Protein AF-A0AAD3MMH5-F1 (afdb_monomer)

Sequence (163 aa):
MDTQKEALRRIITTLTNKNEELQNFLETVDNTLTGLQEESCKVMSDLEAELGQLSSTLEEKGAELRGVIKEEKCRKEAELQKQLSEGKFALLSCEELLEFANQTLTITSEEEFLKAAKQIKERVTMAPAFRLTTRPVVSENMSQFTADFSAERAVLQRLHFLP

InterPro domains:
  IPR003649 B-box, C-terminal [SM00502] (4-130)
  IPR017903 COS domain [PS51262] (105-162)
  IPR050617 E3 ubiquitin-protein ligases and FN3/SPRY domain-containing proteins [PTHR24099] (3-127)

pLDDT: mean 95.01, std 4.72, range [70.38, 98.62]

Solvent-accessible surface area (backbone atoms only — not comparable to full-atom values): 9419 Å² total; per-residue (Å²): 113,67,70,59,53,51,53,50,50,52,50,48,53,52,50,52,54,51,50,52,53,48,52,56,49,50,53,52,52,52,52,50,53,51,52,50,53,53,52,50,53,48,56,52,51,53,50,53,50,54,53,49,52,54,51,51,54,52,51,52,52,50,49,53,56,53,46,55,56,49,51,54,49,52,54,50,50,53,54,50,53,50,53,49,52,53,49,52,53,22,49,51,56,49,52,54,52,50,51,53,51,58,56,47,73,71,54,86,49,67,69,61,32,55,54,50,52,50,52,48,56,58,48,63,79,67,40,61,54,85,76,59,76,94,64,78,94,64,76,91,80,60,72,92,70,69,82,84,60,66,67,60,53,56,53,63,73,62,70,73,83,83,133

Mean predicted aligned error: 7.53 Å

Secondary structure (DSSP, 8-state):
-HHHHHHHHHHHHHHHHHHHHHHHHHHHHHHHHHHHHHHHHHHHHHHHHHHHHHHHHHHHHHHHHHHHHHHHHHHHHHHHHHHHHHHHHHHHHHHHHHHHHHHHTT---HHHHHHHHHHHHHHHHH-GGGG--SS-SS----GGG----HHHHHHHTT-----

Structure (mmCIF, N/CA/C/O backbone):
data_AF-A0AAD3MMH5-F1
#
_entry.id   AF-A0AAD3MMH5-F1
#
loop_
_atom_site.group_PDB
_atom_site.id
_atom_site.type_symbol
_atom_site.label_atom_id
_atom_site.label_alt_id
_atom_site.label_comp_id
_atom_site.label_asym_id
_atom_site.label_entity_id
_atom_site.label_seq_id
_atom_site.pdbx_PDB_ins_code
_atom_site.Cartn_x
_atom_site.Cartn_y
_atom_site.Cartn_z
_atom_site.occupancy
_atom_site.B_iso_or_equiv
_atom_site.auth_seq_id
_atom_site.auth_comp_id
_atom_site.auth_asym_id
_atom_site.auth_atom_id
_atom_site.pdbx_PDB_model_num
ATOM 1 N N . MET A 1 1 ? 54.867 10.053 -73.250 1.00 70.38 1 MET A N 1
ATOM 2 C CA . MET A 1 1 ? 54.846 10.785 -71.963 1.00 70.38 1 MET A CA 1
ATOM 3 C C . MET A 1 1 ? 53.486 11.446 -71.721 1.00 70.38 1 MET A C 1
ATOM 5 O O . MET A 1 1 ? 52.961 11.316 -70.624 1.00 70.38 1 MET A O 1
ATOM 9 N N . ASP A 1 2 ? 52.870 12.085 -72.723 1.00 86.12 2 ASP A N 1
ATOM 10 C CA . ASP A 1 2 ? 51.574 12.774 -72.550 1.00 86.12 2 ASP A CA 1
ATOM 11 C C . ASP A 1 2 ? 50.376 11.848 -72.304 1.00 86.12 2 ASP A C 1
ATOM 13 O O . ASP A 1 2 ? 49.516 12.166 -71.490 1.00 86.12 2 ASP A O 1
ATOM 17 N N . THR A 1 3 ? 50.358 10.653 -72.898 1.00 88.62 3 THR A N 1
ATOM 18 C CA . THR A 1 3 ? 49.329 9.630 -72.634 1.00 88.62 3 THR A CA 1
ATOM 19 C C . THR A 1 3 ? 49.295 9.169 -71.175 1.00 88.62 3 THR A C 1
ATOM 21 O O . THR A 1 3 ? 48.220 8.988 -70.611 1.00 88.62 3 THR A O 1
ATOM 24 N N . GLN A 1 4 ? 50.458 9.026 -70.532 1.00 92.00 4 GLN A N 1
ATOM 25 C CA . GLN A 1 4 ? 50.550 8.671 -69.110 1.00 92.00 4 GLN A CA 1
ATOM 26 C C . GLN A 1 4 ? 50.108 9.828 -68.205 1.00 92.00 4 GLN A C 1
ATOM 28 O O . GLN A 1 4 ? 49.411 9.602 -67.219 1.00 92.00 4 GLN A O 1
ATOM 33 N N . LYS A 1 5 ? 50.462 11.073 -68.557 1.00 93.38 5 LYS A N 1
ATOM 34 C CA . LYS A 1 5 ? 50.006 12.272 -67.834 1.00 93.38 5 LYS A CA 1
ATOM 35 C C . LYS A 1 5 ? 48.487 12.441 -67.909 1.00 93.38 5 LYS A C 1
ATOM 37 O O . LYS A 1 5 ? 47.866 12.785 -66.911 1.00 93.38 5 LYS A O 1
ATOM 42 N N . GLU A 1 6 ? 47.889 12.168 -69.064 1.00 94.56 6 GLU A N 1
ATOM 43 C CA . GLU A 1 6 ? 46.439 12.235 -69.261 1.00 94.56 6 GLU A CA 1
ATOM 44 C C . GLU A 1 6 ? 45.690 11.136 -68.487 1.00 94.56 6 GLU A C 1
ATOM 46 O O . GLU A 1 6 ? 44.687 11.413 -67.832 1.00 94.56 6 GLU A O 1
ATOM 51 N N . ALA A 1 7 ? 46.208 9.902 -68.476 1.00 95.50 7 ALA A N 1
ATOM 52 C CA . ALA A 1 7 ? 45.656 8.830 -67.645 1.00 95.50 7 ALA A CA 1
ATOM 53 C C . ALA A 1 7 ? 45.700 9.187 -66.148 1.00 95.50 7 ALA A C 1
ATOM 55 O O . ALA A 1 7 ? 44.710 9.004 -65.440 1.00 95.50 7 ALA A O 1
ATOM 56 N N . LEU A 1 8 ? 46.812 9.766 -65.681 1.00 96.38 8 LEU A N 1
ATOM 57 C CA . LEU A 1 8 ? 46.949 10.221 -64.298 1.00 96.38 8 LEU A CA 1
ATOM 58 C C . LEU A 1 8 ? 45.951 11.338 -63.955 1.00 96.38 8 LEU A C 1
ATOM 60 O O . LEU A 1 8 ? 45.341 11.291 -62.891 1.00 96.38 8 LEU A O 1
ATOM 64 N N . ARG A 1 9 ? 45.725 12.304 -64.856 1.00 96.38 9 ARG A N 1
ATOM 65 C CA . ARG A 1 9 ? 44.715 13.363 -64.660 1.00 96.38 9 ARG A CA 1
ATOM 66 C C . ARG A 1 9 ? 43.309 12.793 -64.464 1.00 96.38 9 ARG A C 1
ATOM 68 O O . ARG A 1 9 ? 42.614 13.227 -63.554 1.00 96.38 9 ARG A O 1
ATOM 75 N N . ARG A 1 10 ? 42.912 11.784 -65.248 1.00 97.25 10 ARG A N 1
ATOM 76 C CA . ARG A 1 10 ? 41.600 11.117 -65.102 1.00 97.25 10 ARG A CA 1
ATOM 77 C C . ARG A 1 10 ? 41.462 10.377 -63.777 1.00 97.25 10 ARG A C 1
ATOM 79 O O . ARG A 1 10 ? 40.402 10.435 -63.155 1.00 97.25 10 ARG A O 1
ATOM 86 N N . ILE A 1 11 ? 42.531 9.708 -63.338 1.00 97.06 11 ILE A N 1
ATOM 87 C CA . ILE A 1 11 ? 42.573 9.059 -62.021 1.00 97.06 11 ILE A CA 1
ATOM 88 C C . ILE A 1 11 ? 42.391 10.109 -60.924 1.00 97.06 11 ILE A C 1
ATOM 90 O O . ILE A 1 11 ? 41.547 9.919 -60.055 1.00 97.06 11 ILE A O 1
ATOM 94 N N . ILE A 1 12 ? 43.115 11.232 -60.997 1.00 97.69 12 ILE A N 1
ATOM 95 C CA . ILE A 1 12 ? 42.991 12.330 -60.028 1.00 97.69 12 ILE A CA 1
ATOM 96 C C . ILE A 1 12 ? 41.551 12.846 -59.978 1.00 97.69 12 ILE A C 1
ATOM 98 O O . ILE A 1 12 ? 40.982 12.883 -58.897 1.00 97.69 12 ILE A O 1
ATOM 102 N N . THR A 1 13 ? 40.927 13.161 -61.118 1.00 97.81 13 THR A N 1
ATOM 103 C CA . THR A 1 13 ? 39.524 13.614 -61.146 1.00 97.81 13 THR A CA 1
ATOM 104 C C . THR A 1 13 ? 38.572 12.588 -60.530 1.00 97.81 13 THR A C 1
ATOM 106 O O . THR A 1 13 ? 37.700 12.951 -59.748 1.00 97.81 13 THR A O 1
ATOM 109 N N . THR A 1 14 ? 38.759 11.299 -60.827 1.00 97.94 14 THR A N 1
ATOM 110 C CA . THR A 1 14 ? 37.926 10.227 -60.255 1.00 97.94 14 THR A CA 1
ATOM 111 C C . THR A 1 14 ? 38.091 10.142 -58.737 1.00 97.94 14 THR A C 1
ATOM 113 O O . THR A 1 14 ? 37.106 10.014 -58.016 1.00 97.94 14 THR A O 1
ATOM 116 N N . LEU A 1 15 ? 39.328 10.244 -58.241 1.00 98.06 15 LEU A N 1
ATOM 117 C CA . LEU A 1 15 ? 39.623 10.240 -56.809 1.00 98.06 15 LEU A CA 1
ATOM 118 C C . LEU A 1 15 ? 39.075 11.483 -56.107 1.00 98.06 15 LEU A C 1
ATOM 120 O O . LEU A 1 15 ? 38.540 11.350 -55.014 1.00 98.06 15 LEU A O 1
ATOM 124 N N . THR A 1 16 ? 39.167 12.664 -56.723 1.00 98.25 16 THR A N 1
ATOM 125 C CA . THR A 1 16 ? 38.589 13.900 -56.179 1.00 98.25 16 THR A CA 1
ATOM 126 C C . THR A 1 16 ? 37.078 13.771 -56.030 1.00 98.25 16 THR A C 1
ATOM 128 O O . THR A 1 16 ? 36.574 13.980 -54.930 1.00 98.25 16 THR A O 1
ATOM 131 N N . ASN A 1 17 ? 36.381 13.332 -57.083 1.00 98.00 17 ASN A N 1
ATOM 132 C CA . ASN A 1 17 ? 34.935 13.113 -57.028 1.00 98.00 17 ASN A CA 1
ATOM 133 C C . ASN A 1 17 ? 34.579 12.077 -55.954 1.00 98.00 17 ASN A C 1
ATOM 135 O O . ASN A 1 17 ? 33.667 12.287 -55.161 1.00 98.00 17 ASN A O 1
ATOM 139 N N . LYS A 1 18 ? 35.337 10.972 -55.872 1.00 98.00 18 LYS A N 1
ATOM 140 C CA . LYS A 1 18 ? 35.066 9.940 -54.869 1.00 98.00 18 LYS A CA 1
ATOM 141 C C . LYS A 1 18 ? 35.324 10.416 -53.442 1.00 98.00 18 LYS A C 1
ATOM 143 O O . LYS A 1 18 ? 34.619 10.006 -52.525 1.00 98.00 18 LYS A O 1
ATOM 148 N N . ASN A 1 19 ? 36.330 11.261 -53.248 1.00 98.00 19 ASN A N 1
ATOM 149 C CA . ASN A 1 19 ? 36.640 11.846 -51.953 1.00 98.00 19 ASN A CA 1
ATOM 150 C C . ASN A 1 19 ? 35.526 12.794 -51.487 1.00 98.00 19 ASN A C 1
ATOM 152 O O . ASN A 1 19 ? 35.132 12.723 -50.330 1.00 98.00 19 ASN A O 1
ATOM 156 N N . GLU A 1 20 ? 34.987 13.624 -52.383 1.00 98.38 20 GLU A N 1
ATOM 157 C CA . GLU A 1 20 ? 33.834 14.488 -52.092 1.00 98.38 20 GLU A CA 1
ATOM 158 C C . GLU A 1 20 ? 32.581 13.664 -51.748 1.00 98.38 20 GLU A C 1
ATOM 160 O O . GLU A 1 20 ? 31.932 13.912 -50.733 1.00 98.38 20 GLU A O 1
ATOM 165 N N . GLU A 1 21 ? 32.286 12.610 -52.519 1.00 98.38 21 GLU A N 1
ATOM 166 C CA . GLU A 1 21 ? 31.193 11.679 -52.201 1.00 98.38 21 GLU A CA 1
ATOM 167 C C . GLU A 1 21 ? 31.343 11.053 -50.808 1.00 98.38 21 GLU A C 1
ATOM 169 O O . GLU A 1 21 ? 30.365 10.945 -50.070 1.00 98.38 21 GLU A O 1
ATOM 174 N N . LEU A 1 22 ? 32.556 10.625 -50.442 1.00 98.44 22 LEU A N 1
ATOM 175 C CA . LEU A 1 22 ? 32.819 10.032 -49.131 1.00 98.44 22 LEU A CA 1
ATOM 176 C C . LEU A 1 22 ? 32.667 11.051 -48.002 1.00 98.44 22 LEU A C 1
ATOM 178 O O . LEU A 1 22 ? 32.151 10.692 -46.950 1.00 98.44 22 LEU A O 1
ATOM 182 N N . GLN A 1 23 ? 33.071 12.304 -48.211 1.00 98.44 23 GLN A N 1
ATOM 183 C CA . GLN A 1 23 ? 32.868 13.369 -47.227 1.00 98.44 23 GLN A CA 1
ATOM 184 C C . GLN A 1 23 ? 31.375 13.608 -46.971 1.00 98.44 23 GLN A C 1
ATOM 186 O O . GLN A 1 23 ? 30.946 13.547 -45.820 1.00 98.44 23 GLN A O 1
ATOM 191 N N . ASN A 1 24 ? 30.574 13.753 -48.031 1.00 98.44 2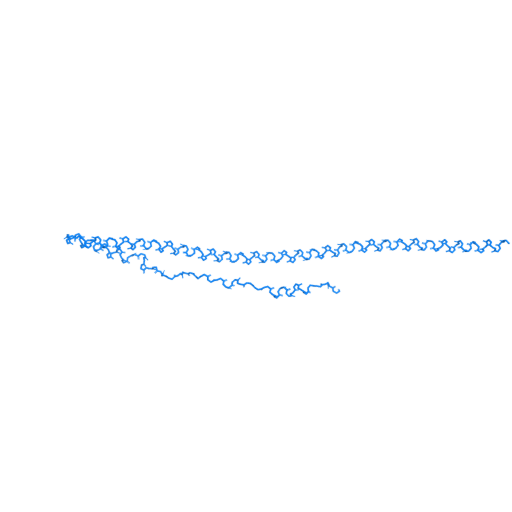4 ASN A N 1
ATOM 192 C CA . ASN A 1 24 ? 29.121 13.932 -47.918 1.00 98.44 24 ASN A CA 1
ATOM 193 C C . ASN A 1 24 ? 28.435 12.715 -47.270 1.00 98.44 24 ASN A C 1
ATOM 195 O O . ASN A 1 24 ? 27.508 12.851 -46.467 1.00 98.44 24 ASN A O 1
ATOM 199 N N . PHE A 1 25 ? 28.896 11.504 -47.600 1.00 98.44 25 PHE A N 1
ATOM 200 C CA . PHE A 1 25 ? 28.412 10.276 -46.974 1.00 98.44 25 PHE A CA 1
ATOM 201 C C . PHE A 1 25 ? 28.713 10.248 -45.471 1.00 98.44 25 PHE A C 1
ATOM 203 O O . PHE A 1 25 ? 27.818 9.948 -44.685 1.00 98.44 25 PHE A O 1
ATOM 210 N N . LEU A 1 26 ? 29.942 10.581 -45.065 1.00 98.56 26 LEU A N 1
ATOM 211 C CA . LEU A 1 26 ? 30.329 10.608 -43.653 1.00 98.56 26 LEU A CA 1
ATOM 212 C C . LEU A 1 26 ? 29.519 11.640 -42.861 1.00 98.56 26 LEU A C 1
ATOM 214 O O . LEU A 1 26 ? 29.051 11.313 -41.777 1.00 98.56 26 LEU A O 1
ATOM 218 N N . GLU A 1 27 ? 29.281 12.830 -43.417 1.00 98.56 27 GLU A N 1
ATOM 219 C CA . GLU A 1 27 ? 28.411 13.840 -42.797 1.00 98.56 27 GLU A CA 1
ATOM 220 C C . GLU A 1 27 ? 26.970 13.328 -42.637 1.00 98.56 27 GLU A C 1
ATOM 222 O O . GLU A 1 27 ? 26.354 13.480 -41.583 1.00 98.56 27 GLU A O 1
ATOM 227 N N . THR A 1 28 ? 26.434 12.648 -43.654 1.00 98.62 28 THR A N 1
ATOM 228 C CA . THR A 1 28 ? 25.093 12.043 -43.581 1.00 98.62 28 THR A CA 1
ATOM 229 C C . THR A 1 28 ? 25.010 10.983 -42.481 1.00 98.62 28 THR A C 1
ATOM 231 O O . THR A 1 28 ? 24.021 10.922 -41.746 1.00 98.62 28 THR A O 1
ATOM 234 N N . VAL A 1 29 ? 26.044 10.146 -42.349 1.00 98.56 29 VAL A N 1
ATOM 235 C CA . VAL A 1 29 ? 26.122 9.120 -41.300 1.00 98.56 29 VAL A CA 1
ATOM 236 C C . VAL A 1 29 ? 26.211 9.757 -39.914 1.00 98.56 29 VAL A C 1
ATOM 238 O O . VAL A 1 29 ? 25.501 9.313 -39.015 1.00 98.56 29 VAL A O 1
ATOM 241 N N . ASP A 1 30 ? 27.021 10.800 -39.745 1.00 98.56 30 ASP A N 1
ATOM 242 C CA . ASP A 1 30 ? 27.187 11.506 -38.468 1.00 98.56 30 ASP A CA 1
ATOM 243 C C . ASP A 1 30 ? 25.884 12.181 -38.008 1.00 98.56 30 ASP A C 1
ATOM 245 O O . ASP A 1 30 ? 25.433 11.994 -36.874 1.00 98.56 30 ASP A O 1
ATOM 249 N N . ASN A 1 31 ? 25.194 12.855 -38.932 1.00 98.50 31 ASN A N 1
ATOM 250 C CA . ASN A 1 31 ? 23.878 13.442 -38.677 1.00 98.50 31 ASN A CA 1
ATOM 251 C C . ASN A 1 31 ? 22.835 12.372 -38.313 1.00 98.50 31 ASN A C 1
ATOM 253 O O . ASN A 1 31 ? 22.042 12.559 -37.391 1.00 98.50 31 ASN A O 1
ATOM 257 N N . THR A 1 32 ? 22.851 11.224 -39.000 1.00 98.56 32 THR A N 1
ATOM 258 C CA . THR A 1 32 ? 21.936 10.106 -38.704 1.00 98.56 32 THR A CA 1
ATOM 259 C C . THR A 1 32 ? 22.224 9.491 -37.333 1.00 98.56 32 THR A C 1
ATOM 261 O O . THR A 1 32 ? 21.292 9.166 -36.600 1.00 98.56 32 THR A O 1
ATOM 264 N N . LEU A 1 33 ? 23.501 9.347 -36.964 1.00 98.44 33 LEU A N 1
ATOM 265 C CA . LEU A 1 33 ? 23.914 8.846 -35.653 1.00 98.44 33 LEU A CA 1
ATOM 266 C C . LEU A 1 33 ? 23.452 9.784 -34.533 1.00 98.44 33 LEU A C 1
ATOM 268 O O . LEU A 1 33 ? 22.889 9.313 -33.547 1.00 98.44 33 LEU A O 1
ATOM 272 N N . THR A 1 34 ? 23.646 11.090 -34.712 1.00 98.44 34 THR A N 1
ATOM 273 C CA . THR A 1 34 ? 23.201 12.110 -33.753 1.00 98.44 34 THR A CA 1
ATOM 274 C C . THR A 1 34 ? 21.681 12.079 -33.595 1.00 98.44 34 THR A C 1
ATOM 276 O O . THR A 1 34 ? 21.181 11.962 -32.478 1.00 98.44 34 THR A O 1
ATOM 279 N N . GLY A 1 35 ? 20.934 12.058 -34.704 1.00 98.56 35 GLY A N 1
ATOM 280 C CA . GLY A 1 35 ? 19.472 11.962 -34.665 1.00 98.56 35 GLY A CA 1
ATOM 281 C C . GLY A 1 35 ? 18.965 10.683 -33.988 1.00 98.56 35 GLY A C 1
ATOM 282 O O . GLY A 1 35 ? 18.008 10.728 -33.219 1.00 98.56 35 GLY A O 1
ATOM 283 N N . LEU A 1 36 ? 19.628 9.540 -34.206 1.00 98.44 36 LEU A N 1
ATOM 284 C CA . LEU A 1 36 ? 19.292 8.287 -33.519 1.00 98.44 36 LEU A CA 1
ATOM 285 C C . LEU A 1 36 ? 19.534 8.379 -32.006 1.00 98.44 36 LEU A C 1
ATOM 287 O O . LEU A 1 36 ? 18.727 7.872 -31.228 1.00 98.44 36 LEU A O 1
ATOM 291 N N . GLN A 1 37 ? 20.634 9.007 -31.582 1.00 98.38 37 GLN A N 1
ATOM 292 C CA . GLN A 1 37 ? 20.933 9.209 -30.163 1.00 98.38 37 GLN A CA 1
ATOM 293 C C . GLN A 1 37 ? 19.879 10.096 -29.495 1.00 98.38 37 GLN A C 1
ATOM 295 O O . GLN A 1 37 ? 19.402 9.764 -28.410 1.00 98.38 37 GLN A O 1
ATOM 300 N N . GLU A 1 38 ? 19.481 11.186 -30.151 1.00 98.50 38 GLU A N 1
ATOM 301 C CA . GLU A 1 38 ? 18.441 12.088 -29.655 1.00 98.50 38 GLU A CA 1
ATOM 302 C C . GLU A 1 38 ? 17.080 11.391 -29.553 1.00 98.50 38 GLU A C 1
ATOM 304 O O . GLU A 1 38 ? 16.459 11.416 -28.488 1.00 98.50 38 GLU A O 1
ATOM 309 N N . GLU A 1 39 ? 16.638 10.707 -30.614 1.00 98.38 39 GLU A N 1
ATOM 310 C CA . GLU A 1 39 ? 15.339 10.027 -30.603 1.00 98.38 39 GLU A CA 1
ATOM 311 C C . GLU A 1 39 ? 15.326 8.862 -29.604 1.00 98.38 39 GLU A C 1
ATOM 313 O O . GLU A 1 39 ? 14.341 8.670 -28.893 1.00 98.38 39 GLU A O 1
ATOM 318 N N . SER A 1 40 ? 16.435 8.126 -29.460 1.00 98.19 40 SER A N 1
ATOM 319 C CA . SER A 1 40 ? 16.545 7.080 -28.439 1.00 98.19 40 SER A CA 1
ATOM 320 C C . SER A 1 40 ? 16.454 7.658 -27.028 1.00 98.19 40 SER A C 1
ATOM 322 O O . SER A 1 40 ? 15.757 7.088 -26.191 1.00 98.19 40 SER A O 1
ATOM 324 N N . CYS A 1 41 ? 17.135 8.770 -26.741 1.00 98.38 41 CYS A N 1
ATOM 325 C CA . CYS A 1 41 ? 17.044 9.435 -25.439 1.00 98.38 41 CYS A CA 1
ATOM 326 C C . CYS A 1 41 ? 15.615 9.903 -25.147 1.00 98.38 41 CYS A C 1
ATOM 328 O O . CYS A 1 41 ? 15.126 9.753 -24.024 1.00 98.38 41 CYS A O 1
ATOM 330 N N . LYS A 1 42 ? 14.936 10.441 -26.159 1.00 98.44 42 LYS A N 1
ATOM 331 C CA . LYS A 1 42 ? 13.556 10.905 -26.052 1.00 98.44 42 LYS A CA 1
ATOM 332 C C . LYS A 1 42 ? 12.591 9.757 -25.756 1.00 98.44 42 LYS A C 1
ATOM 334 O O . LYS A 1 42 ? 11.918 9.805 -24.734 1.00 98.44 42 LYS A O 1
ATOM 339 N N . VAL A 1 43 ? 12.592 8.693 -26.563 1.00 98.00 43 VAL A N 1
ATOM 340 C CA . VAL A 1 43 ? 11.696 7.538 -26.359 1.00 98.00 43 VAL A CA 1
ATOM 341 C C . VAL A 1 43 ? 11.955 6.854 -25.011 1.00 98.00 43 VAL A C 1
ATOM 343 O O . VAL A 1 43 ? 11.014 6.421 -24.349 1.00 98.00 43 VAL A O 1
ATOM 346 N N . MET A 1 44 ? 13.212 6.799 -24.556 1.00 98.19 44 MET A N 1
ATOM 347 C CA . MET A 1 44 ? 13.532 6.320 -23.206 1.00 98.19 44 MET A CA 1
ATOM 348 C C . MET A 1 44 ? 12.953 7.227 -22.111 1.00 98.19 44 MET A C 1
ATOM 350 O O . MET A 1 44 ? 12.410 6.725 -21.133 1.00 98.19 44 MET A O 1
ATOM 354 N N . SER A 1 45 ? 13.037 8.551 -22.272 1.00 98.44 45 SER A N 1
ATOM 355 C CA . SER A 1 45 ? 12.465 9.508 -21.310 1.00 98.44 45 SER A CA 1
ATOM 356 C C . SER A 1 45 ? 10.938 9.410 -21.250 1.00 98.44 45 SER A C 1
ATOM 358 O O . SER A 1 45 ? 10.366 9.440 -20.162 1.00 98.44 45 SER A O 1
ATOM 360 N N . ASP A 1 46 ? 10.288 9.243 -22.403 1.00 98.00 46 ASP A N 1
ATOM 361 C CA . ASP A 1 46 ? 8.840 9.050 -22.504 1.00 98.00 46 ASP A CA 1
ATOM 362 C C . ASP A 1 46 ? 8.409 7.748 -21.802 1.00 98.00 46 ASP A C 1
ATOM 364 O O . ASP A 1 46 ? 7.440 7.745 -21.043 1.00 98.00 46 ASP A O 1
ATOM 368 N N . LEU A 1 47 ? 9.167 6.655 -21.970 1.00 97.38 47 LEU A N 1
ATOM 369 C CA . LEU A 1 47 ? 8.928 5.396 -21.254 1.00 97.38 47 LEU A CA 1
ATOM 370 C C . LEU A 1 47 ? 8.999 5.578 -19.729 1.00 97.38 47 LEU A C 1
ATOM 372 O O . LEU A 1 47 ? 8.104 5.124 -19.015 1.00 97.38 47 LEU A O 1
ATOM 376 N N . GLU A 1 48 ? 10.042 6.239 -19.225 1.00 98.31 48 GLU A N 1
ATOM 377 C CA . GLU A 1 48 ? 10.184 6.509 -17.788 1.00 98.31 48 GLU A CA 1
ATOM 378 C C . GLU A 1 48 ? 9.041 7.389 -17.257 1.00 98.31 48 GLU A C 1
ATOM 380 O O . GLU A 1 48 ? 8.547 7.170 -16.148 1.00 98.31 48 GLU A O 1
ATOM 385 N N . ALA A 1 49 ? 8.563 8.350 -18.054 1.00 98.19 49 ALA A N 1
ATOM 386 C CA . ALA A 1 49 ? 7.420 9.181 -17.690 1.00 98.19 49 ALA A CA 1
ATOM 387 C C . ALA A 1 49 ? 6.123 8.360 -17.562 1.00 98.19 49 ALA A C 1
ATOM 389 O O . ALA A 1 49 ? 5.391 8.526 -16.583 1.00 98.19 49 ALA A O 1
ATOM 390 N N . GLU A 1 50 ? 5.853 7.449 -18.499 1.00 97.38 50 GLU A N 1
ATOM 391 C CA . GLU A 1 50 ? 4.684 6.559 -18.448 1.00 97.38 50 GLU A CA 1
ATOM 392 C C . GLU A 1 50 ? 4.747 5.591 -17.253 1.00 97.38 50 GLU A C 1
ATOM 394 O O . GLU A 1 50 ? 3.756 5.400 -16.540 1.00 97.38 50 GLU A O 1
ATOM 399 N N . LEU A 1 51 ? 5.928 5.033 -16.958 1.00 96.94 51 LEU A N 1
ATOM 400 C CA . LEU A 1 51 ? 6.145 4.215 -15.759 1.00 96.94 51 LEU A CA 1
ATOM 401 C C . LEU A 1 51 ? 5.897 5.016 -14.473 1.00 96.94 51 LEU A C 1
ATOM 403 O O . LEU A 1 51 ? 5.244 4.524 -13.546 1.00 96.94 51 LEU A O 1
ATOM 407 N N . GLY A 1 52 ? 6.373 6.262 -14.430 1.00 98.00 52 GLY A N 1
ATOM 408 C CA . GLY A 1 52 ? 6.145 7.178 -13.316 1.00 98.00 52 GLY A CA 1
ATOM 409 C C . GLY A 1 52 ? 4.659 7.455 -13.074 1.00 98.00 52 GLY A C 1
ATOM 410 O O . GLY A 1 52 ? 4.193 7.369 -11.935 1.00 98.00 52 GLY A O 1
ATOM 411 N N . GLN A 1 53 ? 3.891 7.720 -14.135 1.00 97.75 53 GLN A N 1
ATOM 412 C CA . GLN A 1 53 ? 2.442 7.941 -14.049 1.00 97.75 53 GLN A CA 1
ATOM 413 C C . GLN A 1 53 ? 1.702 6.713 -13.500 1.00 97.75 53 GLN A C 1
ATOM 415 O O . GLN A 1 53 ? 0.840 6.838 -12.621 1.00 97.75 53 GLN A O 1
ATOM 420 N N . LEU A 1 54 ? 2.064 5.517 -13.973 1.00 96.88 54 LEU A N 1
ATOM 421 C CA . LEU A 1 54 ? 1.469 4.263 -13.515 1.00 96.88 54 LEU A CA 1
ATOM 422 C C . LEU A 1 54 ? 1.750 4.008 -12.028 1.00 96.88 54 LEU A C 1
ATOM 424 O O . LEU A 1 54 ? 0.838 3.650 -11.279 1.00 96.88 54 LEU A O 1
ATOM 428 N N . SER A 1 55 ? 2.991 4.244 -11.589 1.00 97.25 55 SER A N 1
ATOM 429 C CA . SER A 1 55 ? 3.374 4.130 -10.177 1.00 97.25 55 SER A CA 1
ATOM 430 C C . SER A 1 55 ? 2.595 5.112 -9.305 1.00 97.25 55 SER A C 1
ATOM 432 O O . SER A 1 55 ? 2.011 4.710 -8.299 1.00 97.25 55 SER A O 1
ATOM 434 N N . SER A 1 56 ? 2.520 6.383 -9.712 1.00 98.50 56 SER A N 1
ATOM 435 C CA . SER A 1 56 ? 1.807 7.420 -8.958 1.00 98.50 56 SER A CA 1
ATOM 436 C C . SER A 1 56 ? 0.318 7.100 -8.808 1.00 98.50 56 SER A C 1
ATOM 438 O O . SER A 1 56 ? -0.225 7.195 -7.708 1.00 98.50 56 SER A O 1
ATOM 440 N N . THR A 1 57 ? -0.320 6.626 -9.879 1.00 97.75 57 THR A N 1
ATOM 441 C CA . THR A 1 57 ? -1.732 6.216 -9.855 1.00 97.75 57 THR A CA 1
ATOM 442 C C . THR A 1 57 ? -1.959 5.054 -8.883 1.00 97.75 57 THR A C 1
ATOM 444 O O . THR A 1 57 ? -2.922 5.050 -8.109 1.00 97.75 57 THR A O 1
ATOM 447 N N . LEU A 1 58 ? -1.064 4.059 -8.885 1.00 96.81 58 LEU A N 1
ATOM 448 C CA . LEU A 1 58 ? -1.143 2.921 -7.971 1.00 96.81 58 LEU A CA 1
ATOM 449 C C . LEU A 1 58 ? -0.932 3.346 -6.510 1.00 96.81 58 LEU A C 1
ATOM 451 O O . LEU A 1 58 ? -1.632 2.865 -5.616 1.00 96.81 58 LEU A O 1
ATOM 455 N N . GLU A 1 59 ? 0.012 4.250 -6.256 1.00 98.12 59 GLU A N 1
ATOM 456 C CA . GLU A 1 59 ? 0.273 4.797 -4.925 1.00 98.12 59 GLU A CA 1
ATOM 457 C C . GLU A 1 59 ? -0.921 5.581 -4.378 1.00 98.12 59 GLU A C 1
ATOM 459 O O . GLU A 1 59 ? -1.304 5.365 -3.222 1.00 98.12 59 GLU A O 1
ATOM 464 N N . GLU A 1 60 ? -1.530 6.435 -5.207 1.00 98.25 60 GLU A N 1
ATOM 465 C CA . GLU A 1 60 ? -2.730 7.204 -4.875 1.00 98.25 60 GLU A CA 1
ATOM 466 C C . GLU A 1 60 ? -3.887 6.270 -4.513 1.00 98.25 60 GLU A C 1
ATOM 468 O O . GLU A 1 60 ? -4.455 6.370 -3.421 1.00 98.25 60 GLU A O 1
ATOM 473 N N . LYS A 1 61 ? -4.181 5.283 -5.369 1.00 97.44 61 LYS A N 1
ATOM 474 C CA . LYS A 1 61 ? -5.231 4.294 -5.091 1.00 97.44 61 LYS A CA 1
ATOM 475 C C . LYS A 1 61 ? -4.930 3.465 -3.850 1.00 97.44 61 LYS A C 1
ATOM 477 O O . LYS A 1 61 ? -5.818 3.208 -3.037 1.00 97.44 61 LYS A O 1
ATOM 482 N N . GLY A 1 62 ? -3.669 3.100 -3.638 1.00 97.81 62 GLY A N 1
ATOM 483 C CA . GLY A 1 62 ? -3.237 2.453 -2.406 1.00 97.81 62 GLY A CA 1
ATOM 484 C C . GLY A 1 62 ? -3.471 3.328 -1.171 1.00 97.81 62 GLY A C 1
ATOM 485 O O . GLY A 1 62 ? -3.848 2.813 -0.117 1.00 97.81 62 GLY A O 1
ATOM 486 N N . ALA A 1 63 ? -3.251 4.641 -1.269 1.00 98.50 63 ALA A N 1
ATOM 487 C CA . ALA A 1 63 ? -3.484 5.579 -0.175 1.00 98.50 63 ALA A CA 1
ATOM 488 C C . ALA A 1 63 ? -4.976 5.708 0.153 1.00 98.50 63 ALA A C 1
ATOM 490 O O . ALA A 1 63 ? -5.329 5.656 1.332 1.00 98.50 63 ALA A O 1
ATOM 491 N N . GLU A 1 64 ? -5.831 5.783 -0.867 1.00 98.19 64 GLU A N 1
ATOM 492 C CA . GLU A 1 64 ? -7.291 5.794 -0.736 1.00 98.19 64 GLU A CA 1
ATOM 493 C C . GLU A 1 64 ? -7.795 4.546 0.008 1.00 98.19 64 GLU A C 1
ATOM 495 O O . GLU A 1 64 ? -8.433 4.659 1.057 1.00 98.19 64 GLU A O 1
AT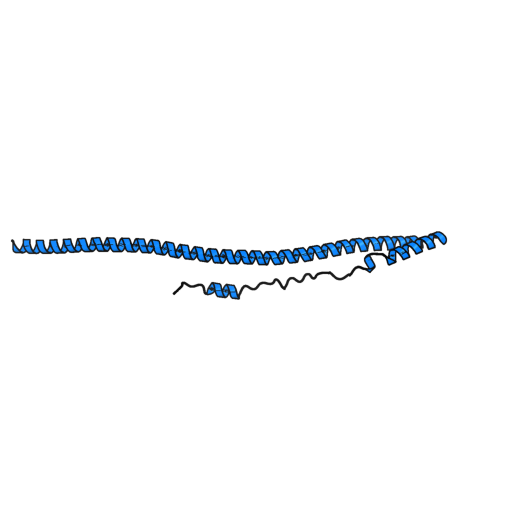OM 500 N N . LEU A 1 65 ? -7.415 3.348 -0.454 1.00 98.31 65 LEU A N 1
ATOM 501 C CA . LEU A 1 65 ? -7.817 2.079 0.170 1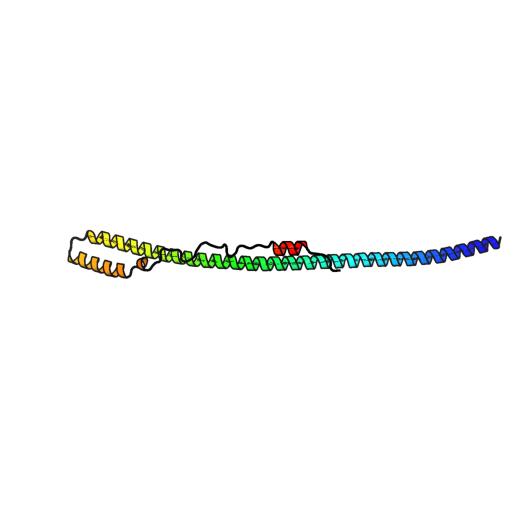.00 98.31 65 LEU A CA 1
ATOM 502 C C . LEU A 1 65 ? -7.337 1.968 1.625 1.00 98.31 65 LEU A C 1
ATOM 504 O O . LEU A 1 65 ? -8.084 1.543 2.510 1.00 98.31 65 LEU A O 1
ATOM 508 N N . ARG A 1 66 ? -6.097 2.395 1.907 1.00 98.38 66 ARG A N 1
ATOM 509 C CA . ARG A 1 66 ? -5.578 2.469 3.284 1.00 98.38 66 ARG A CA 1
ATOM 510 C C . ARG A 1 66 ? -6.370 3.456 4.142 1.00 98.38 66 ARG A C 1
ATOM 512 O O . ARG A 1 66 ? -6.531 3.205 5.336 1.00 98.38 66 ARG A O 1
ATOM 519 N N . GLY A 1 67 ? -6.824 4.564 3.561 1.00 98.50 67 GLY A N 1
ATOM 520 C CA . GLY A 1 67 ? -7.669 5.559 4.218 1.00 98.50 67 GLY A CA 1
ATOM 521 C C . GLY A 1 67 ? -8.976 4.945 4.707 1.00 98.50 67 GLY A C 1
ATOM 522 O O . GLY A 1 67 ? -9.259 5.005 5.901 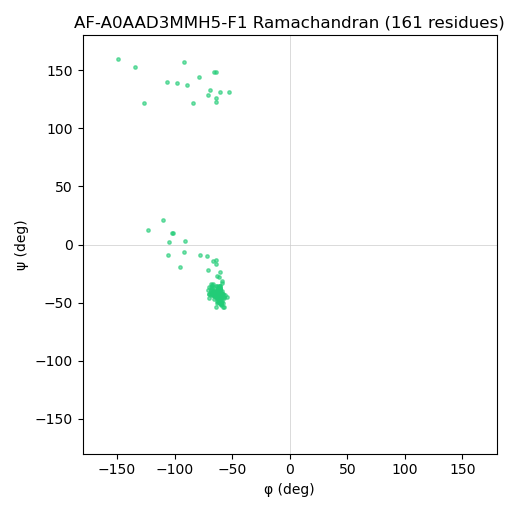1.00 98.50 67 GLY A O 1
ATOM 523 N N . VAL A 1 68 ? -9.689 4.248 3.821 1.00 98.38 68 VAL A N 1
ATOM 524 C CA . VAL A 1 68 ? -10.961 3.575 4.140 1.00 98.38 68 VAL A CA 1
ATOM 525 C C . VAL A 1 68 ? -10.802 2.563 5.283 1.00 98.38 68 VAL A C 1
ATOM 527 O O . VAL A 1 68 ? -11.587 2.560 6.230 1.00 98.38 68 VAL A O 1
ATOM 530 N N . ILE A 1 69 ? -9.752 1.733 5.250 1.00 98.44 69 ILE A N 1
ATOM 531 C CA . ILE A 1 69 ? -9.487 0.749 6.316 1.00 98.44 69 ILE A CA 1
ATOM 532 C C . ILE A 1 69 ? -9.240 1.441 7.662 1.00 98.44 69 ILE A C 1
ATOM 534 O O . ILE A 1 69 ? -9.743 0.994 8.696 1.00 98.44 69 ILE A O 1
ATOM 538 N N . LYS A 1 70 ? -8.447 2.520 7.664 1.00 98.56 70 LYS A N 1
ATOM 539 C CA . LYS A 1 70 ? -8.153 3.287 8.881 1.00 98.56 70 LYS A CA 1
ATOM 540 C C . LYS A 1 70 ? -9.408 3.942 9.443 1.00 98.56 70 LYS A C 1
ATOM 542 O O . LYS A 1 70 ? -9.607 3.890 10.651 1.00 98.56 70 LYS A O 1
ATOM 547 N N . GLU A 1 71 ? -10.239 4.526 8.590 1.00 98.31 71 GLU A N 1
ATOM 548 C CA . GLU A 1 71 ? -11.486 5.166 9.001 1.00 98.31 71 GLU A CA 1
ATOM 549 C C . GLU A 1 71 ? -12.440 4.163 9.655 1.00 98.31 71 GLU A C 1
ATOM 551 O O . GLU A 1 71 ? -12.896 4.392 10.777 1.00 98.31 71 GLU A O 1
ATOM 556 N N . GLU A 1 72 ? -12.667 3.009 9.022 1.00 98.12 72 GLU A N 1
ATOM 557 C CA . GLU A 1 72 ? -13.545 1.980 9.583 1.00 98.12 72 GLU A CA 1
ATOM 558 C C . GLU A 1 72 ? -13.000 1.417 10.901 1.00 98.12 72 GLU A C 1
ATOM 560 O O . GLU A 1 72 ? -13.760 1.198 11.849 1.00 98.12 72 GLU A O 1
ATOM 565 N N . LYS A 1 73 ? -11.678 1.228 10.997 1.00 98.19 73 LYS A N 1
ATOM 566 C CA . LYS A 1 73 ? -11.025 0.849 12.253 1.00 98.19 73 LYS A CA 1
ATOM 567 C C . LYS A 1 73 ? -11.313 1.885 13.346 1.00 98.19 73 LYS A C 1
ATOM 569 O O . LYS A 1 73 ? -11.818 1.510 14.402 1.00 98.19 73 LYS A O 1
ATOM 574 N N . CYS A 1 74 ? -11.033 3.164 13.091 1.00 98.50 74 CYS A N 1
ATOM 575 C CA . CYS A 1 74 ? -11.258 4.245 14.053 1.00 98.50 74 CYS A CA 1
ATOM 57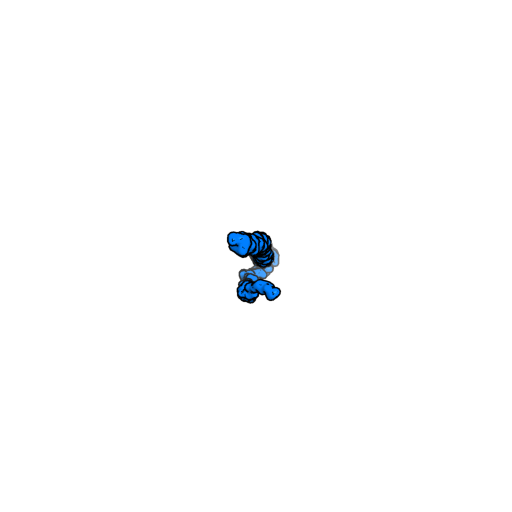6 C C . CYS A 1 74 ? -12.727 4.320 14.489 1.00 98.50 74 CYS A C 1
ATOM 578 O O . CYS A 1 74 ? -13.015 4.462 15.676 1.00 98.50 74 CYS A O 1
ATOM 580 N N . ARG A 1 75 ? -13.664 4.175 13.544 1.00 98.25 75 ARG A N 1
ATOM 581 C CA . ARG A 1 75 ? -15.104 4.174 13.820 1.00 98.25 75 ARG A CA 1
ATOM 582 C C . ARG A 1 75 ? -15.498 3.040 14.767 1.00 98.25 75 ARG A C 1
ATOM 584 O O . ARG A 1 75 ? -16.202 3.278 15.747 1.00 98.25 75 ARG A O 1
ATOM 591 N N . LYS A 1 76 ? -15.045 1.810 14.495 1.00 98.25 76 LYS A N 1
ATOM 592 C CA . LYS A 1 76 ? -15.316 0.650 15.358 1.00 98.25 76 LYS A CA 1
ATOM 593 C C . LYS A 1 76 ? -14.675 0.796 16.736 1.00 98.25 76 LYS A C 1
ATOM 595 O O . LYS A 1 76 ? -15.325 0.495 17.732 1.00 98.25 76 LYS A O 1
ATOM 600 N N . GLU A 1 77 ? -13.430 1.266 16.801 1.00 98.31 77 GLU A N 1
ATOM 601 C CA . GLU A 1 77 ? -12.731 1.507 18.068 1.00 98.31 77 GLU A CA 1
ATOM 602 C C . GLU A 1 77 ? -13.463 2.542 18.926 1.00 98.31 77 GLU A C 1
ATOM 604 O O . GLU A 1 77 ? -13.675 2.294 20.112 1.00 98.31 77 GLU A O 1
ATOM 609 N N . ALA A 1 78 ? -13.909 3.655 18.337 1.00 98.25 78 ALA A N 1
ATOM 610 C CA . ALA A 1 78 ? -14.657 4.689 19.049 1.00 98.25 78 ALA A CA 1
ATOM 611 C C . ALA A 1 78 ? -15.969 4.147 19.638 1.00 98.25 78 ALA A C 1
ATOM 613 O O . ALA A 1 78 ? -16.285 4.400 20.802 1.00 98.25 78 ALA A O 1
ATOM 614 N N . GLU A 1 79 ? -16.709 3.353 18.862 1.00 97.38 79 GLU A N 1
ATOM 615 C CA . GLU A 1 79 ? -17.977 2.784 19.312 1.00 97.38 79 GLU A CA 1
ATOM 616 C C . GLU A 1 79 ? -17.771 1.735 20.427 1.00 97.38 79 GLU A C 1
ATOM 618 O O . GLU A 1 79 ? -18.491 1.733 21.427 1.00 97.38 79 GLU A O 1
ATOM 623 N N . LEU A 1 80 ? -16.731 0.898 20.331 1.00 97.06 80 LEU A N 1
ATOM 624 C CA . LEU A 1 80 ? -16.369 -0.042 21.400 1.00 97.06 80 LEU A CA 1
ATOM 625 C C . LEU A 1 80 ? -15.885 0.674 22.666 1.00 97.06 80 LEU A C 1
ATOM 627 O O . LEU A 1 80 ? -16.249 0.281 23.772 1.00 97.06 80 LEU A O 1
ATOM 631 N N . GLN A 1 81 ? -15.081 1.732 22.533 1.00 97.44 81 GLN A N 1
ATOM 632 C CA . GLN A 1 81 ? -14.618 2.531 23.671 1.00 97.44 81 GLN A CA 1
ATOM 633 C C . GLN A 1 81 ? -15.780 3.205 24.400 1.00 97.44 81 GLN A C 1
ATOM 635 O O . GLN A 1 81 ? -15.800 3.226 25.632 1.00 97.44 81 GLN A O 1
ATOM 640 N N . LYS A 1 82 ? -16.764 3.707 23.650 1.00 96.12 82 LYS A N 1
ATOM 641 C CA . LYS A 1 82 ? -18.004 4.245 24.205 1.00 96.12 82 LYS A CA 1
ATOM 642 C C . LYS A 1 82 ? -18.801 3.167 24.944 1.00 96.12 82 LYS A C 1
ATOM 644 O O . LYS A 1 82 ? -19.160 3.366 26.099 1.00 96.12 82 LYS A O 1
ATOM 649 N N . GLN A 1 83 ? -19.011 1.998 24.336 1.00 95.44 83 GLN A N 1
ATOM 650 C CA . GLN A 1 83 ? -19.712 0.899 25.007 1.00 95.44 83 GLN A CA 1
ATOM 651 C C . GLN A 1 83 ? -18.981 0.446 26.286 1.00 95.44 83 GLN A C 1
ATOM 653 O O . GLN A 1 83 ? -19.616 0.143 27.295 1.00 95.44 83 GLN A O 1
ATOM 658 N N . LEU A 1 84 ? -17.643 0.437 26.279 1.00 96.00 84 LEU A N 1
ATOM 659 C CA . LEU A 1 84 ? -16.834 0.118 27.456 1.00 96.00 84 LEU A CA 1
ATOM 660 C C . LEU A 1 84 ? -16.984 1.152 28.576 1.00 96.00 84 LEU A C 1
ATOM 662 O O . LEU A 1 84 ? -17.038 0.763 29.742 1.00 96.00 84 LEU A O 1
ATOM 666 N N . SER A 1 85 ? -17.016 2.450 28.265 1.00 95.62 85 SER A N 1
ATOM 667 C CA . SER A 1 85 ? -17.173 3.488 29.290 1.00 95.62 85 SER A CA 1
ATOM 668 C C . SER A 1 85 ? -18.568 3.451 29.915 1.00 95.62 85 SER A C 1
ATOM 670 O O . SER A 1 85 ? -18.685 3.470 31.142 1.00 95.62 85 SER A O 1
ATOM 672 N N . GLU A 1 86 ? -19.607 3.290 29.095 1.00 94.31 86 GLU A N 1
ATOM 673 C CA . GLU A 1 86 ? -20.990 3.110 29.547 1.00 94.31 86 GLU A CA 1
ATOM 674 C C . GLU A 1 86 ? -21.143 1.840 30.398 1.00 94.31 86 GLU A C 1
ATOM 676 O O . GLU A 1 86 ? -21.746 1.876 31.472 1.00 94.31 86 GLU A O 1
ATOM 681 N N . GLY A 1 87 ? -20.530 0.732 29.968 1.00 94.62 87 GLY A N 1
ATOM 682 C CA . GLY A 1 87 ? -20.508 -0.527 30.710 1.00 94.62 87 GLY A CA 1
ATOM 683 C C . GLY A 1 87 ? -19.824 -0.407 32.071 1.00 94.62 87 GLY A C 1
ATOM 684 O O . GLY A 1 87 ? -20.372 -0.867 33.070 1.00 94.62 87 GLY A O 1
ATOM 685 N N . LYS A 1 88 ? -18.665 0.260 32.141 1.00 95.25 88 LYS A N 1
ATOM 686 C CA . LYS A 1 88 ? -17.959 0.522 33.409 1.00 95.25 88 LYS A CA 1
ATOM 687 C C . LYS A 1 88 ? -18.788 1.380 34.360 1.00 95.25 88 LYS A C 1
ATOM 689 O O . LYS A 1 88 ? -18.849 1.077 35.547 1.00 95.25 88 LYS A O 1
ATOM 694 N N . PHE A 1 89 ? -19.440 2.423 33.846 1.00 93.88 89 PHE A N 1
ATOM 695 C CA . PHE A 1 89 ? -20.307 3.282 34.651 1.00 93.88 89 PHE A CA 1
ATOM 696 C C . PHE A 1 89 ? -21.499 2.507 35.225 1.00 93.88 89 PHE A C 1
ATOM 698 O O . PHE A 1 89 ? -21.815 2.622 36.409 1.00 93.88 89 PHE A O 1
ATOM 705 N N . ALA A 1 90 ? -22.145 1.679 34.404 1.00 93.38 90 ALA A N 1
ATOM 706 C CA . ALA A 1 90 ? -23.263 0.868 34.858 1.00 93.38 90 ALA A CA 1
ATOM 707 C C . ALA A 1 90 ? -22.854 -0.229 35.845 1.00 93.38 90 ALA A C 1
ATOM 709 O O . ALA A 1 90 ? -23.600 -0.485 36.787 1.00 93.38 90 ALA A O 1
ATOM 710 N N . LEU A 1 91 ? -21.681 -0.843 35.652 1.00 93.75 91 LEU A N 1
ATOM 711 C CA . LEU A 1 91 ? -21.122 -1.810 36.592 1.00 93.75 91 LEU A CA 1
ATOM 712 C C . LEU A 1 91 ? -20.915 -1.169 37.967 1.00 93.75 91 LEU A C 1
ATOM 714 O O . LEU A 1 91 ? -21.457 -1.681 38.941 1.00 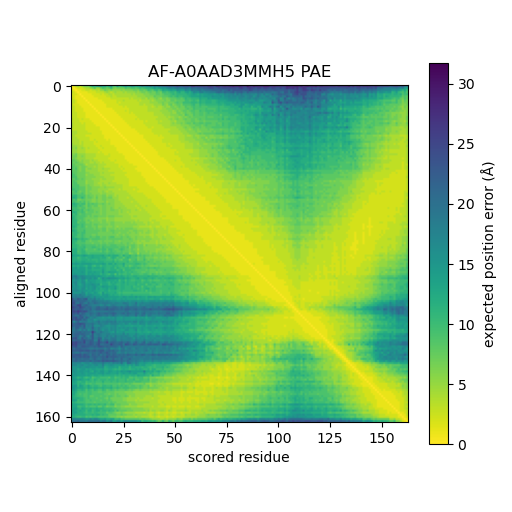93.75 91 LEU A O 1
ATOM 718 N N . LEU A 1 92 ? -20.241 -0.016 38.023 1.00 94.19 92 LEU A N 1
ATOM 719 C CA . LEU A 1 92 ? -20.017 0.718 39.271 1.00 94.19 92 LEU A CA 1
ATOM 720 C C . LEU A 1 92 ? -21.342 1.063 39.968 1.00 94.19 92 LEU A C 1
ATOM 722 O O . LEU A 1 92 ? -21.511 0.801 41.154 1.00 94.19 92 LEU A O 1
ATOM 726 N N . SER A 1 93 ? -22.326 1.575 39.219 1.00 92.19 93 SER A N 1
ATOM 727 C CA . SER A 1 93 ? -23.657 1.880 39.763 1.00 92.19 93 SER A CA 1
ATOM 728 C C . SER A 1 93 ? -24.363 0.640 40.332 1.00 92.19 93 SER A C 1
ATOM 730 O O . SER A 1 93 ? -25.080 0.745 41.329 1.00 92.19 93 SER A O 1
ATOM 732 N N . CYS A 1 94 ? -24.182 -0.527 39.711 1.00 93.00 94 CYS A N 1
ATOM 733 C CA . CYS A 1 94 ? -24.704 -1.791 40.220 1.00 93.00 94 CYS A CA 1
ATOM 734 C C . CYS A 1 94 ? -23.978 -2.257 41.482 1.00 93.00 94 CYS A C 1
ATOM 736 O O . CYS A 1 94 ? -24.643 -2.714 42.408 1.00 93.00 94 CYS A O 1
ATOM 738 N N . GLU A 1 95 ? -22.652 -2.142 41.524 1.00 94.50 95 GLU A N 1
ATOM 739 C CA . GLU A 1 95 ? -21.831 -2.494 42.686 1.00 94.50 95 GLU A CA 1
ATOM 740 C C . GLU A 1 95 ? -22.208 -1.638 43.902 1.00 94.50 95 GLU A C 1
ATOM 742 O O . GLU A 1 95 ? -22.503 -2.191 44.961 1.00 94.50 95 GLU A O 1
ATOM 747 N N . GLU A 1 96 ? -22.329 -0.318 43.733 1.00 93.94 96 GLU A N 1
ATOM 748 C CA . GLU A 1 96 ? -22.771 0.607 44.789 1.00 93.94 96 GLU A CA 1
ATOM 749 C C . GLU A 1 96 ? -24.180 0.271 45.303 1.00 93.94 96 GLU A C 1
ATOM 751 O O . GLU A 1 96 ? -24.453 0.295 46.505 1.00 93.94 96 GLU A O 1
ATOM 756 N N . LEU A 1 97 ? -25.105 -0.053 44.395 1.00 93.88 97 LEU A N 1
ATOM 757 C CA . LEU A 1 97 ? -26.480 -0.392 44.758 1.00 93.88 97 LEU A CA 1
ATOM 758 C C . LEU A 1 97 ? -26.570 -1.748 45.467 1.00 93.88 97 LEU A C 1
ATOM 760 O O . LEU A 1 97 ? -27.371 -1.904 46.390 1.00 93.88 97 LEU A O 1
ATOM 764 N N . LEU A 1 98 ? -25.746 -2.710 45.051 1.00 94.69 98 LEU A N 1
ATOM 765 C CA . LEU A 1 98 ? -25.625 -4.014 45.691 1.00 94.69 98 LEU A CA 1
ATOM 766 C C . LEU A 1 98 ? -25.030 -3.878 47.095 1.00 94.69 98 LEU A C 1
ATOM 768 O O . LEU A 1 98 ? -25.542 -4.483 48.036 1.00 94.69 98 LEU A O 1
ATOM 772 N N . GLU A 1 99 ? -23.989 -3.062 47.257 1.00 96.12 99 GLU A N 1
ATOM 773 C CA . GLU A 1 99 ? -23.410 -2.759 48.563 1.00 96.12 99 GLU A CA 1
ATOM 774 C C . GLU A 1 99 ? -24.451 -2.114 49.488 1.00 96.12 99 GLU A C 1
ATOM 776 O O . GLU A 1 99 ? -24.668 -2.596 50.602 1.00 96.12 99 GLU A O 1
ATOM 781 N N . PHE A 1 100 ? -25.172 -1.095 49.007 1.00 95.25 100 PHE A N 1
ATOM 782 C CA . PHE A 1 100 ? -26.224 -0.432 49.779 1.00 95.25 100 PHE A CA 1
ATOM 783 C C . PHE A 1 100 ? -27.356 -1.392 50.181 1.00 95.25 100 PHE A C 1
ATOM 785 O O . PHE A 1 100 ? -27.853 -1.341 51.311 1.00 95.25 100 PHE A O 1
ATOM 792 N N . ALA A 1 101 ? -27.741 -2.311 49.291 1.00 95.62 101 ALA A N 1
ATOM 793 C CA . ALA A 1 101 ? -28.722 -3.346 49.598 1.00 95.62 101 ALA A CA 1
ATOM 794 C C . ALA A 1 101 ? -28.234 -4.305 50.691 1.00 95.62 101 ALA A C 1
ATOM 796 O O . ALA A 1 101 ? -28.978 -4.583 51.632 1.00 95.62 101 ALA A O 1
ATOM 797 N N . ASN A 1 102 ? -26.978 -4.752 50.620 1.00 96.06 102 ASN A N 1
ATOM 798 C CA . ASN A 1 102 ? -26.388 -5.617 51.640 1.00 96.06 102 ASN A CA 1
ATOM 799 C C . ASN A 1 102 ? -26.286 -4.918 53.004 1.00 96.06 102 ASN A C 1
ATOM 801 O O . ASN A 1 102 ? -26.619 -5.519 54.022 1.00 96.06 102 ASN A O 1
ATOM 805 N N . GLN A 1 103 ? -25.895 -3.641 53.037 1.00 95.38 103 GLN A N 1
ATOM 806 C CA . GLN A 1 103 ? -25.866 -2.849 54.272 1.00 95.38 103 GLN A CA 1
ATOM 807 C C . GLN A 1 103 ? -27.272 -2.684 54.868 1.00 95.38 103 GLN A C 1
ATOM 809 O O . GLN A 1 103 ? -27.455 -2.824 56.077 1.00 95.38 103 GLN A O 1
ATOM 814 N N . THR A 1 104 ? -28.285 -2.464 54.023 1.00 95.94 104 THR A N 1
ATOM 815 C CA . THR A 1 104 ? -29.686 -2.320 54.453 1.00 95.94 104 THR A CA 1
ATOM 816 C C . THR A 1 104 ? -30.199 -3.559 55.195 1.00 95.94 104 THR A C 1
ATOM 818 O O . THR A 1 104 ? -30.963 -3.418 56.146 1.00 95.94 104 THR A O 1
ATOM 821 N N . LEU A 1 105 ? -29.738 -4.767 54.842 1.00 94.38 105 LEU A N 1
ATOM 822 C CA . LEU A 1 105 ? -30.104 -6.008 55.546 1.00 94.38 105 LEU A CA 1
ATOM 823 C C . LEU A 1 105 ? -29.623 -6.065 57.006 1.00 94.38 105 LEU A C 1
ATOM 825 O O . LEU A 1 105 ? -30.116 -6.887 57.773 1.00 94.38 105 LEU A O 1
ATOM 829 N N . THR A 1 106 ? -28.667 -5.219 57.395 1.00 95.06 106 THR A N 1
ATOM 830 C CA . THR A 1 106 ? -28.134 -5.174 58.768 1.00 95.06 106 THR A CA 1
ATOM 831 C C . THR A 1 106 ? -28.867 -4.180 59.675 1.00 95.06 106 THR A C 1
ATOM 833 O O . THR A 1 106 ? -28.604 -4.142 60.877 1.00 95.06 106 THR A O 1
ATOM 836 N N . ILE A 1 107 ? -29.795 -3.387 59.124 1.00 95.81 107 ILE A N 1
ATOM 837 C CA . ILE A 1 107 ? -30.568 -2.390 59.873 1.00 95.81 107 ILE A CA 1
ATOM 838 C C . ILE A 1 107 ? -31.566 -3.093 60.800 1.00 95.81 107 ILE A C 1
ATOM 840 O O . ILE A 1 107 ? -32.358 -3.928 60.370 1.00 95.81 107 ILE A O 1
ATOM 844 N N . THR A 1 108 ? -31.554 -2.719 62.079 1.00 94.00 108 THR A N 1
ATOM 845 C CA . THR A 1 108 ? -32.436 -3.282 63.115 1.00 94.00 108 THR A CA 1
ATOM 846 C C . THR A 1 108 ? -33.705 -2.458 63.351 1.00 94.00 108 THR A C 1
ATOM 848 O O . THR A 1 108 ? -34.675 -2.980 63.898 1.00 94.00 108 THR A O 1
ATOM 851 N N . SER A 1 109 ? -33.717 -1.185 62.941 1.00 95.94 109 SER A N 1
ATOM 852 C CA . SER A 1 109 ? -34.881 -0.294 63.016 1.00 95.94 109 SER A CA 1
ATOM 853 C C . SER A 1 109 ? -35.804 -0.492 61.810 1.00 95.94 109 SER A C 1
ATOM 855 O O . SER A 1 109 ? -35.395 -0.299 60.665 1.00 95.94 109 SER A O 1
ATOM 857 N N . GLU A 1 110 ? -37.067 -0.838 62.060 1.00 93.25 110 GLU A N 1
ATOM 858 C CA . GLU A 1 110 ? -38.060 -1.100 61.009 1.00 93.25 110 GLU A CA 1
ATOM 859 C C . GLU A 1 110 ? -38.321 0.132 60.126 1.00 93.25 110 GLU A C 1
ATOM 861 O O . GLU A 1 110 ? -38.372 0.023 58.900 1.00 93.25 110 GLU A O 1
ATOM 866 N N . GLU A 1 111 ? -38.427 1.321 60.723 1.00 94.94 111 GLU A N 1
ATOM 867 C CA . GLU A 1 111 ? -38.678 2.562 59.983 1.00 94.94 111 GLU A CA 1
ATOM 868 C C . GLU A 1 111 ? -37.509 2.913 59.045 1.00 94.94 111 GLU A C 1
ATOM 870 O O . GLU A 1 111 ? -37.713 3.254 57.874 1.00 94.94 111 GLU A O 1
ATOM 875 N N . GLU A 1 112 ? -36.272 2.779 59.531 1.00 93.62 112 GLU A N 1
ATOM 876 C CA . GLU A 1 112 ? -35.065 3.041 58.740 1.00 93.62 112 GLU A CA 1
ATOM 877 C C . GLU A 1 112 ? -34.887 2.008 57.625 1.00 93.62 112 GLU A C 1
ATOM 879 O O . GLU A 1 112 ? -34.567 2.376 56.490 1.00 93.62 112 GLU A O 1
ATOM 884 N N . PHE A 1 113 ? -35.174 0.736 57.915 1.00 96.19 113 PHE A N 1
ATOM 885 C CA . PHE A 1 113 ? -35.157 -0.337 56.928 1.00 96.19 113 PHE A CA 1
ATOM 886 C C . PHE A 1 113 ? -36.153 -0.066 55.797 1.00 96.19 113 PHE A C 1
ATOM 888 O O . PHE A 1 113 ? -35.777 -0.084 54.624 1.00 96.19 113 PHE A O 1
ATOM 895 N N . LEU A 1 114 ? -37.412 0.247 56.124 1.00 94.62 114 LEU A N 1
ATOM 896 C CA . LEU A 1 114 ? -38.446 0.532 55.125 1.00 94.62 114 LEU A CA 1
ATOM 897 C C . LEU A 1 114 ? -38.078 1.742 54.253 1.00 94.62 114 LEU A C 1
ATOM 899 O O . LEU A 1 114 ? -38.314 1.733 53.040 1.00 94.62 114 LEU A O 1
ATOM 903 N N . LYS A 1 115 ? -37.449 2.767 54.841 1.00 94.69 115 LYS A N 1
ATOM 904 C CA . LYS A 1 115 ? -36.955 3.938 54.107 1.00 94.69 115 LYS A CA 1
ATOM 905 C C . LYS A 1 115 ? -35.815 3.579 53.147 1.00 94.69 115 LYS A C 1
ATOM 907 O O . LYS A 1 115 ? -35.863 3.992 51.986 1.00 94.69 115 LYS A O 1
ATOM 912 N N . ALA A 1 116 ? -34.822 2.809 53.592 1.00 94.44 116 ALA A N 1
ATOM 913 C CA . ALA A 1 116 ? -33.701 2.368 52.758 1.00 94.44 116 ALA A CA 1
ATOM 914 C C . ALA A 1 116 ? -34.155 1.411 51.640 1.00 94.44 116 ALA A C 1
ATOM 916 O O . ALA A 1 116 ? -33.808 1.604 50.472 1.00 94.44 116 ALA A O 1
ATOM 917 N N . ALA A 1 117 ? -35.036 0.457 51.955 1.00 93.94 117 ALA A N 1
ATOM 918 C CA . ALA A 1 117 ? -35.636 -0.461 50.989 1.00 93.94 117 ALA A CA 1
ATOM 919 C C . ALA A 1 117 ? -36.412 0.281 49.886 1.00 93.94 117 ALA A C 1
ATOM 921 O O . ALA A 1 117 ? -36.303 -0.059 48.703 1.00 93.94 117 ALA A O 1
ATOM 922 N N . LYS A 1 118 ? -37.152 1.343 50.242 1.00 93.81 118 LYS A N 1
ATOM 923 C CA . LYS A 1 118 ? -37.825 2.206 49.260 1.00 93.81 118 LYS A CA 1
ATOM 924 C C . LYS A 1 118 ? -36.824 2.885 48.317 1.00 93.81 118 LYS A C 1
ATOM 926 O O . LYS A 1 118 ? -37.048 2.875 47.108 1.00 93.81 118 LYS A O 1
ATOM 931 N N . GLN A 1 119 ? -35.713 3.412 48.838 1.00 92.69 119 GLN A N 1
ATOM 932 C CA . GLN A 1 119 ? -34.671 4.038 48.013 1.00 92.69 119 GLN A CA 1
ATOM 933 C C . GLN A 1 119 ? -34.000 3.043 47.060 1.00 92.69 119 GLN A C 1
ATOM 935 O O . GLN A 1 119 ? -33.774 3.374 45.898 1.00 92.69 119 GLN A O 1
ATOM 940 N N . ILE A 1 120 ? -33.714 1.818 47.517 1.00 92.69 120 ILE A N 1
ATOM 941 C CA . ILE A 1 120 ? -33.169 0.757 46.656 1.00 92.69 120 ILE A CA 1
ATOM 942 C C . ILE A 1 120 ? -34.138 0.471 45.516 1.00 92.69 120 ILE A C 1
ATOM 944 O O . ILE A 1 120 ? -33.737 0.498 44.357 1.00 92.69 120 ILE A O 1
ATOM 948 N N . LYS A 1 121 ? -35.424 0.260 45.821 1.00 91.62 121 LYS A N 1
ATOM 949 C CA . LYS A 1 121 ? -36.456 0.007 44.807 1.00 91.62 121 LYS A CA 1
ATOM 950 C C . LYS A 1 121 ? -36.500 1.113 43.744 1.00 91.62 121 LYS A C 1
ATOM 952 O O . LYS A 1 121 ? -36.566 0.819 42.549 1.00 91.62 121 LYS A O 1
ATOM 957 N N . GLU A 1 122 ? -36.452 2.375 44.163 1.00 90.12 122 GLU A N 1
ATOM 958 C CA . GLU A 1 122 ? -36.445 3.528 43.254 1.00 90.12 122 GLU A CA 1
ATOM 959 C C . GLU A 1 122 ? -35.179 3.563 42.382 1.00 90.12 122 GLU A C 1
ATOM 961 O O . GLU A 1 122 ? -35.275 3.746 41.167 1.00 90.12 122 GLU A O 1
ATOM 966 N N . ARG A 1 123 ? -34.001 3.310 42.968 1.00 89.44 123 ARG A N 1
ATOM 967 C CA . ARG A 1 123 ? -32.715 3.307 42.251 1.00 89.44 123 ARG A CA 1
ATOM 968 C C . ARG A 1 123 ? -32.558 2.124 41.298 1.00 89.44 123 ARG A C 1
ATOM 970 O O . ARG A 1 123 ? -32.126 2.334 40.170 1.00 89.44 123 ARG A O 1
ATOM 977 N N . VAL A 1 124 ? -32.952 0.913 41.701 1.00 88.44 124 VAL A N 1
ATOM 978 C CA . VAL A 1 124 ? -32.899 -0.304 40.864 1.00 88.44 124 VAL A CA 1
ATOM 979 C C . VAL A 1 124 ? -33.690 -0.095 39.577 1.00 88.44 124 VAL A C 1
ATOM 981 O O . VAL A 1 124 ? -33.198 -0.386 38.492 1.00 88.44 124 VAL A O 1
ATOM 984 N N . THR A 1 125 ? -34.891 0.477 39.684 1.00 82.75 125 THR A N 1
ATOM 985 C CA . THR A 1 125 ? -35.784 0.694 38.533 1.00 82.75 125 THR A CA 1
ATOM 986 C C . THR A 1 125 ? -35.182 1.652 37.494 1.00 82.75 125 THR A C 1
ATOM 988 O O . THR A 1 125 ? -35.494 1.571 36.305 1.00 82.75 125 THR A O 1
ATOM 991 N N . MET A 1 126 ? -34.298 2.553 37.928 1.00 84.69 126 MET A N 1
ATOM 992 C CA . MET A 1 126 ? -33.651 3.559 37.083 1.00 84.69 126 MET A CA 1
ATOM 993 C C . MET A 1 126 ? -32.188 3.235 36.767 1.00 84.69 126 MET A C 1
ATOM 995 O O . MET A 1 126 ? -31.535 4.027 36.084 1.00 84.69 126 MET A O 1
ATOM 999 N N . ALA A 1 127 ? -31.665 2.099 37.236 1.00 84.19 127 ALA A N 1
ATOM 1000 C CA . ALA A 1 127 ? -30.249 1.802 37.113 1.00 84.19 127 ALA A CA 1
ATOM 1001 C C . ALA A 1 127 ? -29.860 1.544 35.642 1.00 84.19 127 ALA A C 1
ATOM 1003 O O . ALA A 1 127 ? -30.529 0.776 34.938 1.00 84.19 127 ALA A O 1
ATOM 1004 N N . PRO A 1 128 ? -28.764 2.158 35.164 1.00 80.19 128 PRO A N 1
ATOM 1005 C CA . PRO A 1 128 ? -28.343 2.081 33.764 1.00 80.19 128 PRO A CA 1
ATOM 1006 C C . PRO A 1 128 ? -28.029 0.650 33.306 1.00 80.19 128 PRO A C 1
ATOM 1008 O O . PRO A 1 128 ? -28.249 0.320 32.142 1.00 80.19 128 PRO A O 1
ATOM 1011 N N . ALA A 1 129 ? -27.602 -0.228 34.218 1.00 83.38 129 ALA A N 1
ATOM 1012 C CA . ALA A 1 129 ? -27.265 -1.618 33.916 1.00 83.38 129 ALA A CA 1
ATOM 1013 C C . ALA A 1 129 ? -28.418 -2.428 33.307 1.00 83.38 129 ALA A C 1
ATOM 1015 O O . ALA A 1 129 ? -28.176 -3.285 32.462 1.00 83.38 129 ALA A O 1
ATOM 1016 N N . PHE A 1 130 ? -29.673 -2.132 33.661 1.00 81.56 130 PHE A N 1
ATOM 1017 C CA . PHE A 1 130 ? -30.834 -2.856 33.122 1.00 81.56 130 PHE A CA 1
ATOM 1018 C C . PHE A 1 130 ? -31.218 -2.432 31.700 1.00 81.56 130 PHE A C 1
ATOM 1020 O O . PHE A 1 130 ? -32.068 -3.066 31.078 1.00 81.56 130 PHE A O 1
ATOM 1027 N N . ARG A 1 131 ? -30.616 -1.355 31.182 1.00 79.75 131 ARG A N 1
ATOM 1028 C CA . ARG A 1 131 ? -30.848 -0.848 29.821 1.00 79.75 131 ARG A CA 1
ATOM 1029 C C . ARG A 1 131 ? -29.687 -1.151 28.875 1.00 79.75 131 ARG A C 1
ATOM 1031 O O . ARG A 1 131 ? -29.819 -0.926 27.674 1.00 79.75 131 ARG A O 1
ATOM 1038 N N . LEU A 1 132 ? -28.563 -1.645 29.398 1.00 84.12 132 LEU A N 1
ATOM 1039 C CA . LEU A 1 132 ? -27.389 -1.960 28.597 1.00 84.12 132 LEU A CA 1
ATOM 1040 C C . LEU A 1 132 ? -27.530 -3.291 27.867 1.00 84.12 132 LEU A C 1
ATOM 1042 O O . LEU A 1 132 ? -28.053 -4.275 28.387 1.00 84.12 132 LEU A O 1
ATOM 1046 N N . THR A 1 133 ? -26.982 -3.327 26.657 1.00 81.94 133 THR A N 1
ATOM 1047 C CA . THR A 1 133 ? -26.795 -4.573 25.918 1.00 81.94 133 THR A CA 1
ATOM 1048 C C . THR A 1 133 ? -25.434 -5.170 26.273 1.00 81.94 133 THR A C 1
ATOM 1050 O O . THR A 1 133 ? -24.432 -4.461 26.349 1.00 81.94 133 THR A O 1
ATOM 1053 N N . THR A 1 134 ? -25.382 -6.485 26.488 1.00 86.00 134 THR A N 1
ATOM 1054 C CA . THR A 1 134 ? -24.139 -7.212 26.813 1.00 86.00 134 THR A CA 1
ATOM 1055 C C . THR A 1 134 ? -23.412 -7.744 25.579 1.00 86.00 134 THR A C 1
ATOM 1057 O O . THR A 1 134 ? -22.397 -8.428 25.698 1.00 86.00 134 THR A O 1
ATOM 1060 N N . ARG A 1 135 ? -23.926 -7.453 24.380 1.00 91.38 135 ARG A N 1
ATOM 1061 C CA . ARG A 1 135 ? -23.294 -7.837 23.116 1.00 91.38 135 ARG A CA 1
ATOM 1062 C C . ARG A 1 135 ? -22.497 -6.660 22.565 1.00 91.38 135 ARG A C 1
ATOM 1064 O O . ARG A 1 135 ? -23.018 -5.546 22.597 1.00 91.38 135 ARG A O 1
ATOM 1071 N N . PRO A 1 136 ? -21.292 -6.888 22.020 1.00 93.44 136 PRO A N 1
ATOM 1072 C CA . PRO A 1 136 ? -20.563 -5.851 21.308 1.00 93.44 136 PRO A CA 1
ATOM 1073 C C . PRO A 1 136 ? -21.429 -5.217 20.219 1.00 93.44 136 PRO A C 1
ATOM 1075 O O . PRO A 1 136 ? -22.063 -5.916 19.428 1.00 93.44 136 PRO A O 1
ATOM 1078 N N . VAL A 1 137 ? -21.451 -3.891 20.192 1.00 94.06 137 VAL A N 1
ATOM 1079 C CA . VAL A 1 137 ? -22.222 -3.094 19.224 1.00 94.06 137 VAL A CA 1
ATOM 1080 C C . VAL A 1 137 ? -21.647 -3.166 17.803 1.00 94.06 137 VAL A C 1
ATOM 1082 O O . VAL A 1 137 ? -22.364 -2.974 16.823 1.00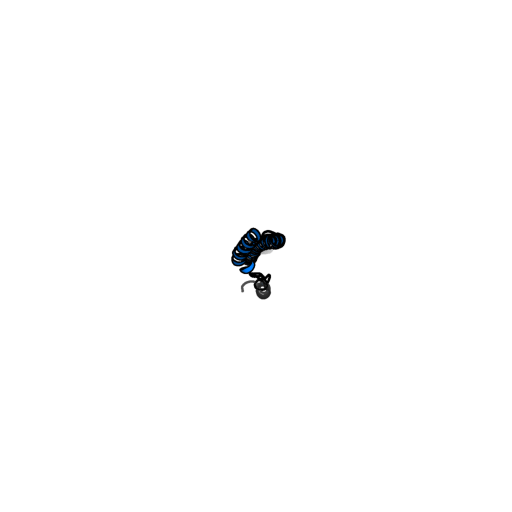 94.06 137 VAL A O 1
ATOM 1085 N N . VAL A 1 138 ? -20.363 -3.509 17.672 1.00 96.38 138 VAL A N 1
ATOM 1086 C CA . VAL A 1 138 ? -19.691 -3.776 16.395 1.00 96.38 138 VAL A CA 1
ATOM 1087 C C . VAL A 1 138 ? -18.856 -5.053 16.489 1.00 96.38 138 VAL A C 1
ATOM 1089 O O . VAL A 1 138 ? -18.390 -5.425 17.565 1.00 96.38 138 VAL A O 1
ATOM 1092 N N . SER A 1 139 ? -18.655 -5.725 15.354 1.00 95.25 139 SER A N 1
ATOM 1093 C CA . SER A 1 139 ? -17.786 -6.902 15.260 1.00 95.25 139 SER A CA 1
ATOM 1094 C C . SER A 1 139 ? -16.354 -6.530 14.875 1.00 95.25 139 SER A C 1
ATOM 1096 O O . SER A 1 139 ? -16.106 -5.523 14.206 1.00 95.25 139 SER A O 1
ATOM 1098 N N . GLU A 1 140 ? -15.409 -7.404 15.209 1.00 94.31 140 GLU A N 1
ATOM 1099 C CA . GLU A 1 140 ? -14.005 -7.299 14.789 1.00 94.31 140 GLU A CA 1
ATOM 1100 C C . GLU A 1 140 ? -13.779 -7.599 13.296 1.00 94.31 140 GLU A C 1
ATOM 1102 O O . GLU A 1 140 ? -12.697 -7.352 12.774 1.00 94.31 140 GLU A O 1
ATOM 1107 N N . ASN A 1 141 ? -14.793 -8.103 12.580 1.00 95.56 141 ASN A N 1
ATOM 1108 C CA . ASN A 1 141 ? -14.639 -8.555 11.198 1.00 95.56 141 ASN A CA 1
ATOM 1109 C C . ASN A 1 141 ? -14.260 -7.409 10.240 1.00 95.56 141 ASN A C 1
ATOM 1111 O O . ASN A 1 141 ? -15.009 -6.441 10.103 1.00 95.56 141 ASN A O 1
ATOM 1115 N N . MET A 1 142 ? -13.135 -7.558 9.539 1.00 97.12 142 MET A N 1
ATOM 1116 C CA . MET A 1 142 ? -12.627 -6.613 8.531 1.00 97.12 142 MET A CA 1
ATOM 1117 C C . MET A 1 142 ? -12.404 -7.274 7.157 1.00 97.12 142 MET A C 1
ATOM 1119 O O . MET A 1 142 ? -11.771 -6.683 6.285 1.00 97.12 142 MET A O 1
ATOM 1123 N N . SER A 1 143 ? -12.904 -8.498 6.950 1.00 96.06 143 SER A N 1
ATOM 1124 C CA . SER A 1 143 ? -12.699 -9.277 5.712 1.00 96.06 143 SER A CA 1
ATOM 1125 C C . SER A 1 143 ? -13.242 -8.604 4.448 1.00 96.06 143 SER A C 1
ATOM 1127 O O . SER A 1 143 ?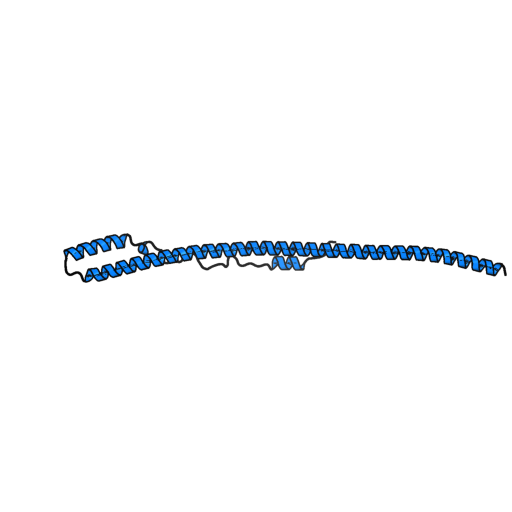 -12.732 -8.844 3.359 1.00 96.06 143 SER A O 1
ATOM 1129 N N . GLN A 1 144 ? -14.218 -7.705 4.572 1.00 94.38 144 GLN A N 1
ATOM 1130 C CA . GLN A 1 144 ? -14.737 -6.917 3.453 1.00 94.38 144 GLN A CA 1
ATOM 1131 C C . GLN A 1 144 ? -13.702 -5.957 2.838 1.00 94.38 144 GLN A C 1
ATOM 1133 O O . GLN A 1 144 ? -13.939 -5.436 1.754 1.00 94.38 144 GLN A O 1
ATOM 1138 N N . PHE A 1 145 ? -12.570 -5.722 3.511 1.00 96.38 145 PHE A N 1
ATOM 1139 C CA . PHE A 1 145 ? -11.466 -4.897 3.007 1.00 96.38 145 PHE A CA 1
ATOM 1140 C C . PHE A 1 145 ? -10.285 -5.717 2.478 1.00 96.38 145 PHE A C 1
ATOM 1142 O O . PHE A 1 145 ? -9.213 -5.166 2.225 1.00 96.38 145 PHE A O 1
ATOM 1149 N N . THR A 1 146 ? -10.439 -7.035 2.334 1.00 96.06 146 THR A N 1
ATOM 1150 C CA . THR A 1 146 ? -9.427 -7.855 1.669 1.00 96.06 146 THR A CA 1
ATOM 1151 C C . THR A 1 146 ? -9.307 -7.430 0.205 1.00 96.06 146 THR A C 1
ATOM 1153 O O . THR A 1 146 ? -10.298 -7.394 -0.518 1.00 96.06 146 THR A O 1
ATOM 1156 N N . ALA A 1 147 ? -8.085 -7.116 -0.226 1.00 94.94 147 ALA A N 1
ATOM 1157 C CA . ALA A 1 147 ? -7.783 -6.713 -1.594 1.00 94.94 147 ALA A CA 1
ATOM 1158 C C . ALA A 1 147 ? -7.056 -7.836 -2.349 1.00 94.94 147 ALA A C 1
ATOM 1160 O O . ALA A 1 147 ? -6.159 -8.477 -1.798 1.00 94.94 147 ALA A O 1
ATOM 1161 N N . ASP A 1 148 ? -7.415 -8.028 -3.617 1.00 95.94 148 ASP A N 1
ATOM 1162 C CA . ASP A 1 148 ? -6.733 -8.906 -4.569 1.00 95.94 148 ASP A CA 1
ATOM 1163 C C . ASP A 1 148 ? -6.395 -8.094 -5.824 1.00 95.94 148 ASP A C 1
ATOM 1165 O O . ASP A 1 148 ? -7.287 -7.525 -6.445 1.00 95.94 148 ASP A O 1
ATOM 1169 N N . PHE A 1 149 ? -5.107 -8.036 -6.172 1.00 96.06 149 PHE A N 1
ATOM 1170 C CA . PHE A 1 149 ? -4.583 -7.288 -7.323 1.00 96.06 149 PHE A CA 1
ATOM 1171 C C . PHE A 1 149 ? -4.081 -8.207 -8.449 1.00 96.06 149 PHE A C 1
ATOM 1173 O O . PHE A 1 149 ? -3.202 -7.843 -9.237 1.00 96.06 149 PHE A O 1
ATOM 1180 N N . SER A 1 150 ? -4.538 -9.461 -8.478 1.00 97.19 150 SER A N 1
ATOM 1181 C CA . SER A 1 150 ? -4.052 -10.459 -9.437 1.00 97.19 150 SER A CA 1
ATOM 1182 C C . SER A 1 150 ? -4.384 -10.091 -10.887 1.00 97.19 150 SER A C 1
ATOM 1184 O O . SER A 1 150 ? -3.563 -10.321 -11.779 1.00 97.19 150 SER A O 1
ATOM 1186 N N . ALA A 1 151 ? -5.545 -9.479 -11.132 1.00 96.06 151 ALA A N 1
ATOM 1187 C CA . ALA A 1 151 ? -5.959 -9.053 -12.468 1.00 96.06 151 ALA A CA 1
ATOM 1188 C C . ALA A 1 151 ? -5.115 -7.873 -12.974 1.00 96.06 151 ALA A C 1
ATOM 1190 O O . ALA A 1 151 ? -4.602 -7.910 -14.093 1.00 96.06 151 ALA A O 1
ATOM 1191 N N . GLU A 1 152 ? -4.906 -6.866 -12.131 1.00 95.69 152 GLU A N 1
ATOM 1192 C CA . GLU A 1 152 ? -4.088 -5.684 -12.401 1.00 95.69 152 GLU A CA 1
ATOM 1193 C C . GLU A 1 152 ? -2.643 -6.098 -12.669 1.00 95.69 152 GLU A C 1
ATOM 1195 O O . GLU A 1 152 ? -2.043 -5.674 -13.654 1.00 95.69 152 GLU A O 1
ATOM 1200 N N . ARG A 1 153 ? -2.099 -7.021 -11.864 1.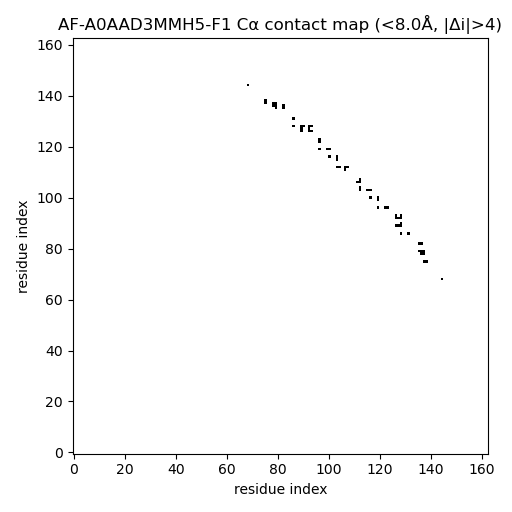00 96.00 153 ARG A N 1
ATOM 1201 C CA . ARG A 1 153 ? -0.765 -7.586 -12.097 1.00 96.00 153 ARG A CA 1
ATOM 1202 C C . ARG A 1 153 ? -0.668 -8.282 -13.454 1.00 96.00 153 ARG A C 1
ATOM 1204 O O . ARG A 1 153 ? 0.338 -8.128 -14.141 1.00 96.00 153 ARG A O 1
ATOM 1211 N N . ALA A 1 154 ? -1.700 -9.020 -13.861 1.00 96.75 154 ALA A N 1
ATOM 1212 C CA . ALA A 1 154 ? -1.726 -9.660 -15.173 1.00 96.75 154 ALA A CA 1
ATOM 1213 C C . ALA A 1 154 ? -1.793 -8.634 -16.319 1.00 96.75 154 ALA A C 1
ATOM 1215 O O . ALA A 1 154 ? -1.220 -8.876 -17.378 1.00 96.75 154 ALA A O 1
ATOM 1216 N N . VAL A 1 155 ? -2.472 -7.496 -16.130 1.00 94.69 155 VAL A N 1
ATOM 1217 C CA . VAL A 1 155 ? -2.460 -6.376 -17.090 1.00 94.69 155 VAL A CA 1
ATOM 1218 C C . VAL A 1 155 ? -1.059 -5.769 -17.190 1.00 94.69 155 VAL A C 1
ATOM 1220 O O . VAL A 1 155 ? -0.566 -5.600 -18.301 1.00 94.69 155 VAL A O 1
ATOM 1223 N N . LEU A 1 156 ? -0.386 -5.528 -16.060 1.00 94.88 156 LEU A N 1
ATOM 1224 C CA . LEU A 1 156 ? 0.982 -4.992 -16.030 1.00 94.88 156 LEU A CA 1
ATOM 1225 C C . LEU A 1 156 ? 1.994 -5.903 -16.742 1.00 94.88 156 LEU A C 1
ATOM 1227 O O . LEU A 1 156 ? 2.892 -5.424 -17.424 1.00 94.88 156 LEU A O 1
ATOM 1231 N N . GLN A 1 157 ? 1.826 -7.223 -16.650 1.00 94.62 157 GLN A N 1
ATOM 1232 C CA . GLN A 1 157 ? 2.664 -8.184 -17.380 1.00 94.62 157 GLN A CA 1
ATOM 1233 C C . GLN A 1 157 ? 2.476 -8.140 -18.905 1.00 94.62 157 GLN A C 1
ATOM 1235 O O . GLN A 1 157 ? 3.281 -8.718 -19.630 1.00 94.62 157 GLN A O 1
ATOM 1240 N N . ARG A 1 158 ? 1.419 -7.484 -19.399 1.00 94.75 158 ARG A N 1
ATOM 1241 C CA . ARG A 1 158 ? 1.117 -7.340 -20.831 1.00 94.75 158 ARG A CA 1
ATOM 1242 C C . ARG A 1 158 ? 1.505 -5.972 -21.399 1.00 94.75 158 ARG A C 1
ATOM 1244 O O . ARG A 1 158 ? 1.111 -5.672 -22.525 1.00 94.75 158 ARG A O 1
ATOM 1251 N N . LEU A 1 159 ? 2.240 -5.142 -20.657 1.00 94.88 159 LEU A N 1
ATOM 1252 C CA . LEU A 1 159 ? 2.780 -3.888 -21.190 1.00 94.88 159 LEU A CA 1
ATOM 1253 C C . LEU A 1 159 ? 3.718 -4.178 -22.374 1.00 94.88 159 LEU A C 1
ATOM 1255 O O . LEU A 1 159 ? 4.573 -5.059 -22.300 1.00 94.88 159 LEU A O 1
ATOM 1259 N N . HIS A 1 160 ? 3.522 -3.460 -23.477 1.00 93.94 160 HIS A N 1
ATOM 1260 C CA . HIS A 1 160 ? 4.269 -3.610 -24.726 1.00 93.94 160 HIS A CA 1
ATOM 1261 C C . HIS A 1 160 ? 4.355 -2.262 -25.447 1.00 93.94 160 HIS A C 1
ATOM 1263 O O . HIS A 1 160 ? 3.552 -1.365 -25.185 1.00 93.94 160 HIS A O 1
ATOM 1269 N N . PHE A 1 161 ? 5.326 -2.122 -26.351 1.00 93.94 161 PHE A N 1
ATOM 1270 C CA . PHE A 1 161 ? 5.410 -0.951 -27.222 1.00 93.94 161 PHE A CA 1
ATOM 1271 C C . PHE A 1 161 ? 4.216 -0.896 -28.178 1.00 93.94 161 PHE A C 1
ATOM 1273 O O . PHE A 1 161 ? 3.693 -1.933 -28.590 1.00 93.94 161 PHE A O 1
ATOM 1280 N N . LEU A 1 162 ? 3.804 0.319 -28.532 1.00 87.38 162 LEU A N 1
ATOM 1281 C CA . LEU A 1 162 ? 2.767 0.543 -29.536 1.00 87.38 162 LEU A CA 1
ATOM 1282 C C . LEU A 1 162 ? 3.241 0.043 -30.920 1.00 87.38 162 LEU A C 1
ATOM 1284 O O . LEU A 1 162 ? 4.448 0.065 -31.176 1.00 87.38 162 LEU A O 1
ATOM 1288 N N . PRO A 1 163 ? 2.320 -0.440 -31.777 1.00 74.62 163 PRO A N 1
ATOM 1289 C CA . PRO A 1 163 ? 2.639 -0.874 -33.138 1.00 74.62 163 PRO A CA 1
ATOM 1290 C C . PRO A 1 163 ? 3.106 0.268 -34.048 1.00 74.62 163 PRO A C 1
ATOM 1292 O O . PRO A 1 163 ? 2.666 1.421 -33.836 1.00 74.62 163 PRO A O 1
#

Organism: Lates japonicus (NCBI:txid270547)

Radius of gyration: 46.01 Å; Cα contacts (8 Å, |Δi|>4): 34; chains: 1; bounding box: 94×25×136 Å

Foldseek 3Di:
DVVVVVVVVVVVVVVVVVVVVVVVVVVVVVVVVVVVVVVVVVVVVVVVVVVVVVVVVVVVVVVVLVVVLVVVVVVLVVQQVVLVVLVVVLVVLVVVLVVLVVVLVVDPDPVVSVVSVVVSVVSVVVRSNVVHDPDRPDDPDPCVSDDDCPVVVVVVVPDDDDD